Protein AF-A0A7C2B992-F1 (afdb_monomer)

pLDDT: mean 85.26, std 7.7, range [56.97, 96.94]

Structure (mmCIF, N/CA/C/O backbone):
data_AF-A0A7C2B992-F1
#
_entry.id   AF-A0A7C2B992-F1
#
loop_
_atom_site.group_PDB
_atom_site.id
_atom_site.type_symbol
_atom_site.label_atom_id
_atom_site.label_alt_id
_atom_site.label_comp_id
_atom_site.label_asym_id
_atom_site.label_entity_id
_atom_site.label_seq_id
_atom_site.pdbx_PDB_ins_code
_atom_site.Cartn_x
_atom_site.Cartn_y
_atom_site.Cartn_z
_atom_site.occupancy
_atom_site.B_iso_or_equiv
_atom_site.auth_seq_id
_atom_site.auth_comp_id
_atom_site.auth_asym_id
_atom_site.auth_atom_id
_atom_site.pdbx_PDB_model_num
ATOM 1 N N . MET A 1 1 ? 3.954 -8.314 23.350 1.00 62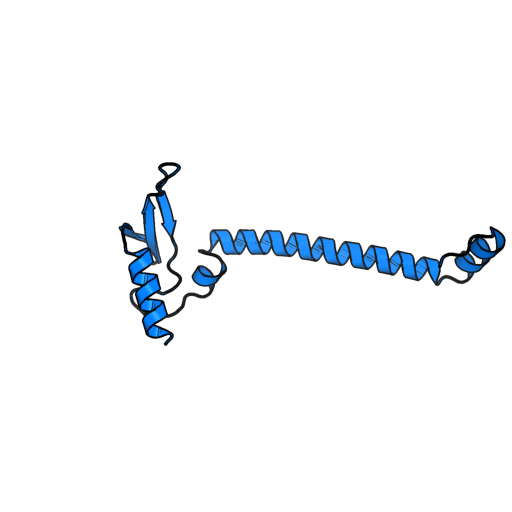.19 1 MET A N 1
ATOM 2 C CA . MET A 1 1 ? 4.360 -6.988 22.820 1.00 62.19 1 MET A CA 1
ATOM 3 C C . MET A 1 1 ? 3.361 -6.463 21.790 1.00 62.19 1 MET A C 1
ATOM 5 O O . MET A 1 1 ? 2.884 -5.351 21.958 1.00 62.19 1 MET A O 1
ATOM 9 N N . PHE A 1 2 ? 2.981 -7.275 20.795 1.00 75.25 2 PHE A N 1
ATOM 10 C CA . PHE A 1 2 ? 2.016 -6.897 19.751 1.00 75.25 2 PHE A CA 1
ATOM 11 C C . PHE A 1 2 ? 0.584 -6.627 20.2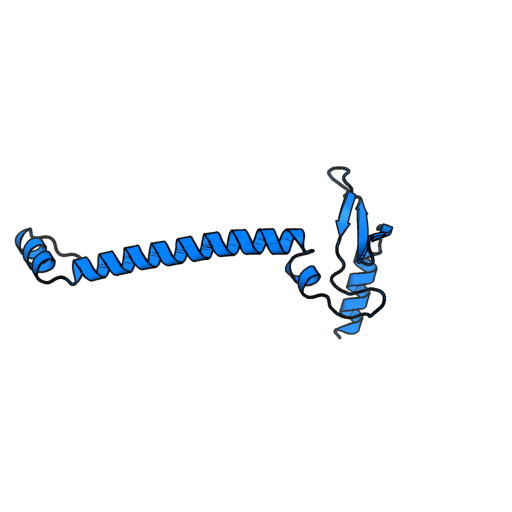44 1.00 75.25 2 PHE A C 1
ATOM 13 O O . PHE A 1 2 ? -0.059 -5.728 19.721 1.00 75.25 2 PHE A O 1
ATOM 20 N N . GLU A 1 3 ? 0.099 -7.318 21.278 1.00 80.44 3 GLU A N 1
ATOM 21 C CA . GLU A 1 3 ? -1.249 -7.057 21.821 1.00 80.44 3 GLU A CA 1
ATOM 22 C C . GLU A 1 3 ? -1.380 -5.651 22.430 1.00 80.44 3 GLU A C 1
ATOM 24 O O . GLU A 1 3 ? -2.292 -4.910 22.080 1.00 80.44 3 GLU A O 1
ATOM 29 N N . LYS A 1 4 ? -0.378 -5.200 23.201 1.00 85.12 4 LYS A N 1
ATOM 30 C CA . LYS A 1 4 ? -0.326 -3.819 23.721 1.00 85.12 4 LYS A CA 1
ATOM 31 C C . LYS A 1 4 ? -0.269 -2.767 22.606 1.00 85.12 4 LYS A C 1
ATOM 33 O O . LYS A 1 4 ? -0.680 -1.630 22.811 1.00 85.12 4 LYS A O 1
ATOM 38 N N . LEU A 1 5 ? 0.284 -3.117 21.440 1.00 84.38 5 LEU A N 1
ATOM 39 C CA . LEU A 1 5 ? 0.321 -2.230 20.276 1.00 84.38 5 LEU A CA 1
ATOM 40 C C . LEU A 1 5 ? -1.064 -2.107 19.633 1.00 84.38 5 LEU A C 1
ATOM 42 O O . LEU A 1 5 ? -1.483 -0.992 19.328 1.00 84.38 5 LEU A O 1
ATOM 46 N N . LYS A 1 6 ? -1.775 -3.230 19.465 1.00 83.62 6 LYS A N 1
ATOM 47 C CA . LYS A 1 6 ? -3.154 -3.246 18.953 1.00 83.62 6 LYS A CA 1
ATOM 48 C C . LYS A 1 6 ? -4.079 -2.410 19.831 1.00 83.62 6 LYS A C 1
ATOM 50 O O . LYS A 1 6 ? -4.812 -1.579 19.309 1.00 83.62 6 LYS A O 1
ATOM 55 N N . GLU A 1 7 ? -3.995 -2.589 21.148 1.00 85.06 7 GLU A N 1
ATOM 56 C CA . GLU A 1 7 ? -4.801 -1.843 22.122 1.00 85.06 7 GLU A CA 1
ATOM 57 C C . GLU A 1 7 ? -4.525 -0.341 22.042 1.00 85.06 7 GLU A C 1
ATOM 59 O O . GLU A 1 7 ? -5.448 0.437 21.822 1.00 85.06 7 GLU A O 1
ATOM 64 N N . LYS A 1 8 ? -3.252 0.076 22.080 1.00 86.75 8 LYS A N 1
ATOM 65 C CA . LYS A 1 8 ? -2.883 1.495 21.932 1.00 86.75 8 LYS A CA 1
ATOM 66 C C . LYS A 1 8 ? -3.335 2.104 20.602 1.00 86.75 8 LYS A C 1
ATOM 68 O O . LYS A 1 8 ? -3.656 3.292 20.547 1.00 86.75 8 LYS A O 1
ATOM 73 N N . LEU A 1 9 ? -3.312 1.329 19.517 1.00 85.06 9 LEU A N 1
ATOM 74 C CA . LEU A 1 9 ? -3.781 1.780 18.205 1.00 85.06 9 LEU A CA 1
ATOM 75 C C . LEU A 1 9 ? -5.298 1.967 18.188 1.00 85.06 9 LEU A C 1
ATOM 77 O O . LEU A 1 9 ? -5.760 3.015 17.735 1.00 85.06 9 LEU A O 1
ATOM 81 N N . LEU A 1 10 ? -6.049 0.995 18.709 1.00 85.56 10 LEU A N 1
ATOM 82 C CA . LEU A 1 10 ? -7.502 1.084 18.839 1.00 85.56 10 LEU A CA 1
ATOM 83 C C . LEU A 1 10 ? -7.896 2.269 19.723 1.00 85.56 10 LEU A C 1
ATOM 85 O O . LEU A 1 10 ? -8.627 3.137 19.254 1.00 85.56 10 LEU A O 1
ATOM 89 N N . GLU A 1 11 ? -7.315 2.398 20.918 1.00 87.44 11 GLU A N 1
ATOM 90 C CA . GLU A 1 11 ? -7.568 3.524 21.830 1.00 87.44 11 GLU A CA 1
ATOM 91 C C . GLU A 1 11 ? -7.327 4.880 21.154 1.00 87.44 11 GLU A C 1
ATOM 93 O O . GLU A 1 11 ? -8.099 5.828 21.314 1.00 87.44 11 GLU A O 1
ATOM 98 N N . ARG A 1 12 ? -6.258 4.999 20.358 1.00 85.75 12 ARG A N 1
ATOM 99 C CA . ARG A 1 12 ? -5.933 6.241 19.645 1.00 85.75 12 ARG A CA 1
ATOM 100 C C . ARG A 1 12 ? -6.940 6.570 18.543 1.00 85.75 12 ARG A C 1
ATOM 102 O O . ARG A 1 12 ? -7.199 7.756 18.293 1.00 85.75 12 ARG A O 1
ATOM 109 N N . ILE A 1 13 ? -7.444 5.554 17.848 1.00 85.75 13 ILE A N 1
ATOM 110 C CA . ILE A 1 13 ? -8.459 5.721 16.805 1.00 85.75 13 ILE A CA 1
ATOM 111 C C . ILE A 1 13 ? -9.774 6.121 17.465 1.00 85.75 13 ILE A C 1
ATOM 113 O O . ILE A 1 13 ? -10.287 7.190 17.130 1.00 85.75 13 ILE A O 1
ATOM 117 N N . GLU A 1 14 ? -10.209 5.349 18.463 1.00 85.12 14 GLU A N 1
ATOM 118 C CA . GLU A 1 14 ? -11.447 5.537 19.223 1.00 85.12 14 GLU A CA 1
ATOM 119 C C . GLU A 1 14 ? -11.516 6.912 19.885 1.00 85.12 14 GLU A C 1
ATOM 121 O O . GLU A 1 14 ? -12.554 7.578 19.824 1.00 85.12 14 GLU A O 1
ATOM 126 N N . LYS A 1 15 ? -10.392 7.407 20.415 1.00 84.81 15 LYS A N 1
ATOM 127 C CA . LYS A 1 15 ? -10.308 8.739 21.017 1.00 84.81 15 LYS A CA 1
ATOM 128 C C . LYS A 1 15 ? -10.760 9.830 20.040 1.00 84.81 15 LYS A C 1
ATOM 130 O O . LYS A 1 15 ? -10.077 10.127 19.053 1.00 84.81 15 LYS A O 1
ATOM 135 N N . ASN A 1 16 ? -11.864 10.495 20.389 1.00 80.81 16 ASN A N 1
ATOM 136 C CA . ASN A 1 16 ? -12.511 11.566 19.620 1.00 80.81 16 ASN A CA 1
ATOM 137 C C . ASN A 1 16 ? -13.011 11.126 18.231 1.00 80.81 16 ASN A C 1
ATOM 139 O O . ASN A 1 16 ? -12.980 11.919 17.286 1.00 80.81 16 ASN A O 1
ATOM 143 N N . SER A 1 17 ? -13.432 9.869 18.094 1.00 85.94 17 SER A N 1
ATOM 144 C CA . SER A 1 17 ? -14.068 9.355 16.880 1.00 85.94 17 SER A CA 1
ATOM 145 C C . SER A 1 17 ? -15.463 8.808 17.172 1.00 85.94 17 SER A C 1
ATOM 147 O O . SER A 1 17 ? -15.780 8.458 18.308 1.00 85.94 17 SER A O 1
ATOM 149 N N . ILE A 1 18 ? -16.292 8.740 16.136 1.00 86.94 18 ILE A N 1
ATOM 150 C CA . ILE A 1 18 ? -17.611 8.112 16.180 1.00 86.94 18 ILE A CA 1
ATOM 151 C C . ILE A 1 18 ? -17.498 6.776 15.450 1.00 86.94 18 ILE A C 1
ATOM 153 O O . ILE A 1 18 ? -17.136 6.749 14.273 1.00 86.94 18 ILE A O 1
ATOM 157 N N . LYS A 1 19 ? -17.796 5.675 16.145 1.00 88.19 19 LYS A N 1
ATOM 158 C CA . LYS A 1 19 ? -17.885 4.339 15.546 1.00 88.19 19 LYS A CA 1
ATOM 159 C C . LYS A 1 19 ? -19.199 4.235 14.774 1.00 88.19 19 LYS A C 1
ATOM 161 O O . LYS A 1 19 ? -20.263 4.446 15.353 1.00 88.19 19 LYS A O 1
ATOM 166 N N . VAL A 1 20 ? -19.127 3.900 13.493 1.00 87.75 20 VAL A N 1
ATOM 167 C CA . VAL A 1 20 ? -20.291 3.696 12.623 1.00 87.75 20 VAL A CA 1
ATOM 168 C C . VAL A 1 20 ? -20.164 2.324 11.969 1.00 87.75 20 VAL A C 1
ATOM 170 O O . VAL A 1 20 ? -19.074 1.928 11.565 1.00 87.75 20 VAL A O 1
ATOM 173 N N . ASN A 1 21 ? -21.269 1.587 11.896 1.00 85.88 21 ASN A N 1
ATOM 174 C CA . ASN A 1 21 ? -21.354 0.352 11.124 1.00 85.88 21 ASN A CA 1
ATOM 175 C C . ASN A 1 21 ? -22.093 0.665 9.820 1.00 85.88 21 ASN A C 1
ATOM 177 O O . ASN A 1 21 ? -23.236 1.124 9.868 1.00 85.88 21 ASN A O 1
ATOM 181 N N . VAL A 1 22 ? -21.426 0.474 8.686 1.00 81.38 22 VAL A N 1
ATOM 182 C CA . VAL A 1 22 ? -21.995 0.675 7.349 1.00 81.38 22 VAL A CA 1
ATOM 183 C C . VAL A 1 22 ? -21.806 -0.621 6.581 1.00 81.38 22 VAL A C 1
ATOM 185 O O . VAL A 1 22 ? -20.676 -1.066 6.414 1.00 81.38 22 VAL A O 1
ATOM 188 N N . ASP A 1 23 ? -22.903 -1.247 6.157 1.00 80.06 23 ASP A N 1
ATOM 189 C CA . ASP A 1 23 ? -22.897 -2.486 5.364 1.00 80.06 23 ASP A CA 1
ATOM 190 C C . ASP A 1 23 ? -22.053 -3.631 5.966 1.00 80.06 23 ASP A C 1
ATOM 192 O O . ASP A 1 23 ? -21.454 -4.435 5.254 1.00 80.06 23 ASP A O 1
ATOM 196 N N . GLY A 1 24 ? -21.995 -3.714 7.301 1.00 80.50 24 GLY A N 1
ATOM 197 C CA . GLY A 1 24 ? -21.205 -4.715 8.024 1.00 80.50 24 GLY A CA 1
ATOM 198 C C . GLY A 1 24 ? -19.731 -4.341 8.218 1.00 80.50 24 GLY A C 1
ATOM 199 O O . GLY A 1 24 ? -18.997 -5.087 8.869 1.00 80.50 24 GLY A O 1
ATOM 200 N N . GLU A 1 25 ? -19.286 -3.189 7.712 1.00 78.81 25 GLU A N 1
ATOM 201 C CA . GLU A 1 25 ? -17.953 -2.643 7.953 1.00 78.81 25 GLU A CA 1
ATOM 202 C C . GLU A 1 25 ? -17.965 -1.628 9.100 1.00 78.81 25 GLU A C 1
ATOM 204 O O . GLU A 1 25 ? -18.750 -0.678 9.140 1.00 78.81 25 GLU A O 1
ATOM 209 N N . ILE A 1 26 ? -17.043 -1.813 10.047 1.00 85.00 26 ILE A N 1
ATOM 210 C CA . ILE A 1 26 ? -16.848 -0.882 11.157 1.00 85.00 26 ILE A CA 1
ATOM 211 C C . ILE A 1 26 ? -15.883 0.210 10.712 1.00 85.00 26 ILE A C 1
ATOM 213 O O . ILE A 1 26 ? -14.682 -0.028 10.560 1.00 85.00 26 ILE A O 1
ATOM 217 N N . ILE A 1 27 ? -16.408 1.421 10.564 1.00 86.88 27 ILE A N 1
ATOM 218 C CA . ILE A 1 27 ? -15.646 2.616 10.211 1.00 86.88 27 ILE A CA 1
ATOM 219 C C . ILE A 1 27 ? -15.658 3.616 11.367 1.00 86.88 27 ILE A C 1
ATOM 221 O O . ILE A 1 27 ? -16.608 3.698 12.148 1.00 86.88 27 ILE A O 1
ATOM 225 N N . TYR A 1 28 ? -14.592 4.404 11.476 1.00 89.06 28 TYR A N 1
ATOM 226 C CA . TYR A 1 28 ? -14.476 5.451 12.486 1.00 89.06 28 TYR A CA 1
ATOM 227 C C . TYR A 1 28 ? -14.480 6.821 11.818 1.00 89.06 28 TYR A C 1
ATOM 229 O O . TYR A 1 28 ? -13.627 7.124 10.988 1.00 89.06 28 TYR A O 1
ATOM 237 N N . LEU A 1 29 ? -15.429 7.675 12.193 1.00 87.75 29 LEU A N 1
ATOM 238 C CA . LEU A 1 29 ? -15.494 9.054 11.722 1.00 87.75 29 LEU A CA 1
ATOM 239 C C . LEU A 1 29 ? -14.758 9.960 12.698 1.00 87.75 29 LEU A C 1
ATOM 241 O O . LEU A 1 29 ? -15.139 10.080 13.865 1.00 87.75 29 LEU A O 1
ATOM 245 N N . LYS A 1 30 ? -13.707 10.623 12.219 1.00 88.06 30 LYS A N 1
ATOM 246 C CA . LYS A 1 30 ? -12.902 11.538 13.027 1.00 88.06 30 LYS A CA 1
ATOM 247 C C . LYS A 1 30 ? -12.942 12.936 12.437 1.00 88.06 30 LYS A C 1
ATOM 249 O O . LYS A 1 30 ? -12.615 13.143 11.270 1.00 88.06 30 LYS A O 1
ATOM 254 N N . LYS A 1 31 ? -13.329 13.912 13.255 1.00 83.50 31 LYS A N 1
ATOM 255 C CA . LYS A 1 31 ? -13.315 15.320 12.856 1.00 83.50 31 LYS A CA 1
ATOM 256 C C . LYS A 1 31 ? -11.865 15.801 12.801 1.00 83.50 31 LYS A C 1
ATOM 258 O O . LYS A 1 31 ? -11.171 15.770 13.820 1.00 83.50 31 LYS A O 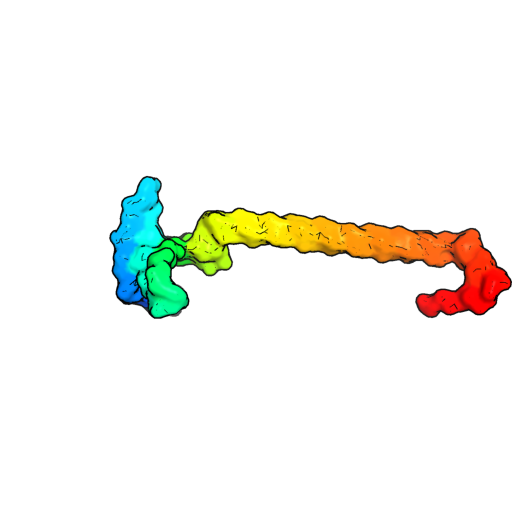1
ATOM 263 N N . SER A 1 32 ? -11.395 16.227 11.628 1.00 78.94 32 SER A N 1
ATOM 264 C CA . SER A 1 32 ? -10.089 16.886 11.545 1.00 78.94 32 SER A CA 1
ATOM 265 C C . SER A 1 32 ? -10.172 18.276 12.156 1.00 78.94 32 SER A C 1
ATOM 267 O O . SER A 1 32 ? -11.185 18.972 12.050 1.00 78.94 32 SER A O 1
ATOM 269 N N . LYS A 1 33 ? -9.077 18.675 12.807 1.00 73.00 33 LYS A N 1
ATOM 270 C CA . LYS A 1 33 ? -8.923 20.011 13.377 1.00 73.00 33 LYS A CA 1
ATOM 271 C C . LYS A 1 33 ? -8.842 21.074 12.269 1.00 73.00 33 LYS A C 1
ATOM 273 O O . LYS A 1 33 ? -9.330 22.174 12.489 1.00 73.00 33 LYS A O 1
ATOM 278 N N . TYR A 1 34 ? -8.286 20.738 11.097 1.00 65.00 34 TYR A N 1
ATOM 279 C CA . TYR A 1 34 ? -8.108 21.641 9.951 1.00 65.00 34 TYR A CA 1
ATOM 280 C C . TYR A 1 34 ? -7.969 20.864 8.624 1.00 65.00 34 TYR A C 1
ATOM 282 O O . TYR A 1 34 ? -7.149 19.945 8.569 1.00 65.00 34 TYR A O 1
ATOM 290 N N . PRO A 1 35 ? -8.693 21.220 7.542 1.00 61.59 35 PRO A N 1
ATOM 291 C CA . PRO A 1 35 ? -9.985 21.922 7.529 1.00 61.59 35 PRO A CA 1
ATOM 292 C C . PRO A 1 35 ? -11.055 21.121 8.294 1.00 61.59 35 PRO A C 1
ATOM 294 O O . PRO A 1 35 ? -10.844 19.946 8.602 1.00 61.59 35 PRO A O 1
ATOM 297 N N . THR A 1 36 ? -12.189 21.750 8.624 1.00 71.00 36 THR A N 1
ATOM 298 C CA . THR A 1 36 ? -13.287 21.182 9.436 1.00 71.00 36 THR A CA 1
AT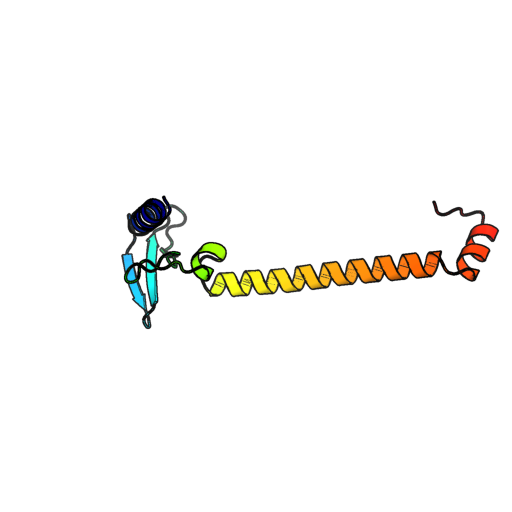OM 299 C C . THR A 1 36 ? -14.081 20.101 8.687 1.00 71.00 36 THR A C 1
ATOM 301 O O . THR A 1 36 ? -15.296 20.185 8.553 1.00 71.00 36 THR A O 1
ATOM 304 N N . ASN A 1 37 ? -13.394 19.069 8.205 1.00 81.69 37 ASN A N 1
ATOM 305 C CA . ASN A 1 37 ? -13.976 17.937 7.502 1.00 81.69 37 ASN A CA 1
ATOM 306 C C . ASN A 1 37 ? -13.948 16.687 8.378 1.00 81.69 37 ASN A C 1
ATOM 308 O O . ASN A 1 37 ? -13.062 16.488 9.219 1.00 81.69 37 ASN A O 1
ATOM 312 N N . TRP A 1 38 ? -14.940 15.835 8.155 1.00 83.25 38 TRP A N 1
ATOM 313 C CA . TRP A 1 38 ? -14.967 14.485 8.688 1.00 83.25 38 TRP A CA 1
ATOM 314 C C . TRP A 1 38 ? -14.088 13.593 7.827 1.00 83.25 38 TRP A C 1
ATOM 316 O O . TRP A 1 38 ? -14.205 13.589 6.603 1.00 83.25 38 TRP A O 1
ATOM 326 N N . HIS A 1 39 ? -13.207 12.843 8.477 1.00 84.88 39 HIS A N 1
ATOM 327 C CA . HIS A 1 39 ? -12.379 11.840 7.826 1.00 84.88 39 HIS A CA 1
ATOM 328 C C . HIS A 1 39 ? -12.871 10.466 8.231 1.00 84.88 39 HIS A C 1
ATOM 330 O O . HIS A 1 39 ? -13.100 10.202 9.414 1.00 84.88 39 HIS A O 1
ATOM 336 N N . VAL A 1 40 ? -13.023 9.606 7.232 1.00 87.06 40 VAL A N 1
ATOM 337 C CA . VAL A 1 40 ? -13.324 8.195 7.436 1.00 87.06 40 VAL A CA 1
ATOM 338 C C . VAL A 1 40 ? -12.010 7.474 7.698 1.00 87.06 40 VAL A C 1
ATOM 340 O O . VAL A 1 40 ? -11.073 7.570 6.908 1.00 87.06 40 VAL A O 1
ATOM 343 N N . ILE A 1 41 ? -11.938 6.768 8.818 1.00 86.00 41 ILE A N 1
ATOM 344 C CA . ILE A 1 41 ? -10.796 5.955 9.215 1.00 86.00 41 ILE A CA 1
ATOM 345 C C . ILE A 1 41 ? -11.237 4.498 9.192 1.00 86.00 41 ILE A C 1
ATOM 347 O O . ILE A 1 41 ? -12.132 4.094 9.938 1.00 86.00 41 ILE A O 1
ATOM 351 N N . TYR A 1 42 ? -10.565 3.713 8.356 1.00 88.25 42 TYR A N 1
ATOM 352 C CA . TYR A 1 42 ? -10.676 2.262 8.357 1.00 88.25 42 TYR A CA 1
ATOM 353 C C . TYR A 1 42 ? -9.679 1.709 9.379 1.00 88.25 42 TYR A C 1
ATOM 355 O O . TYR A 1 42 ? -8.474 1.954 9.250 1.00 88.25 42 TYR A O 1
ATOM 363 N N . PRO A 1 43 ? -10.140 1.029 10.439 1.00 88.62 43 PRO A N 1
ATOM 364 C CA . PRO A 1 43 ? -9.259 0.594 11.507 1.00 88.62 43 PRO A CA 1
ATOM 365 C C . PRO A 1 43 ? -8.336 -0.538 11.010 1.00 88.62 43 PRO A C 1
ATOM 367 O O . PRO A 1 43 ? -8.804 -1.487 10.378 1.00 88.62 43 PRO A O 1
ATOM 370 N N . PRO A 1 44 ? -7.026 -0.487 11.313 1.00 88.00 44 PRO A N 1
ATOM 371 C CA . PRO A 1 44 ? -6.072 -1.537 10.948 1.00 88.00 44 PRO A CA 1
ATOM 372 C C . PRO A 1 44 ? -6.197 -2.789 11.827 1.00 88.00 44 PRO A C 1
ATOM 374 O O . PRO A 1 44 ? -5.578 -3.813 11.554 1.00 88.00 44 PRO A O 1
ATOM 377 N N . VAL A 1 45 ? -6.972 -2.713 12.909 1.00 88.19 45 VAL A N 1
ATOM 378 C CA . VAL A 1 45 ? -7.306 -3.837 13.782 1.00 88.19 45 VAL A CA 1
ATOM 379 C C . VAL A 1 45 ? -8.818 -3.893 13.878 1.00 88.19 45 VAL A C 1
ATOM 381 O O . VAL A 1 45 ? -9.452 -2.889 14.195 1.00 88.19 45 VAL A O 1
ATOM 384 N N . ASN A 1 46 ? -9.401 -5.058 13.620 1.00 85.00 46 ASN A N 1
ATOM 385 C CA . ASN A 1 46 ? -10.836 -5.234 13.768 1.00 85.00 46 ASN A CA 1
ATOM 386 C C . ASN A 1 46 ? -11.204 -5.162 15.268 1.00 85.00 46 ASN A C 1
ATOM 388 O O . ASN A 1 46 ? -10.651 -5.933 16.058 1.00 85.00 46 ASN A O 1
ATOM 392 N N . PRO A 1 47 ? -12.116 -4.265 15.678 1.00 80.94 47 PRO A N 1
ATOM 393 C CA . PRO A 1 47 ? -12.424 -4.051 17.091 1.00 80.94 47 PRO A CA 1
ATOM 394 C C . PRO A 1 47 ? -13.187 -5.214 17.743 1.00 80.94 47 PRO A C 1
ATOM 396 O O . PRO A 1 47 ? -13.138 -5.354 18.960 1.00 80.94 47 PRO A O 1
ATOM 399 N N . GLU A 1 48 ? -13.854 -6.072 16.967 1.00 81.81 48 GLU A N 1
ATOM 400 C CA . GLU A 1 48 ? -14.594 -7.234 17.483 1.00 81.81 48 GLU A CA 1
ATOM 401 C C . GLU A 1 48 ? -13.716 -8.485 17.538 1.00 81.81 48 GLU A C 1
ATOM 403 O O . GLU A 1 48 ? -13.715 -9.218 18.523 1.00 81.81 48 GLU A O 1
ATOM 408 N N . THR A 1 49 ? -12.921 -8.721 16.492 1.00 83.56 49 THR A N 1
ATOM 409 C CA . THR A 1 49 ? -12.111 -9.946 16.382 1.00 83.56 49 THR A CA 1
ATOM 410 C C . THR A 1 49 ? -10.666 -9.774 16.853 1.00 83.56 49 THR A C 1
ATOM 412 O O . THR A 1 49 ? -9.941 -10.764 16.955 1.00 83.56 49 THR A O 1
ATOM 415 N N . LYS A 1 50 ? -10.214 -8.536 17.112 1.00 81.81 50 LYS A N 1
ATOM 416 C CA . LYS A 1 50 ? -8.819 -8.163 17.440 1.00 81.81 50 LYS A CA 1
ATOM 417 C C . LYS A 1 50 ? -7.773 -8.665 16.430 1.00 81.81 50 LYS A C 1
ATOM 419 O O . LYS A 1 50 ? -6.569 -8.730 16.725 1.00 81.81 50 LYS A O 1
ATOM 424 N N . LYS A 1 51 ? -8.217 -9.030 15.226 1.00 86.50 51 LYS A N 1
ATOM 425 C CA .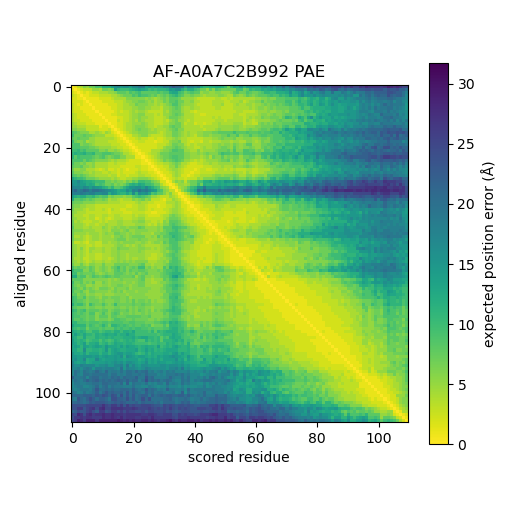 LYS A 1 51 ? -7.358 -9.462 14.122 1.00 86.50 51 LYS A CA 1
ATOM 426 C C . LYS A 1 51 ? -6.843 -8.250 13.357 1.00 86.50 51 LYS A C 1
ATOM 428 O O . LYS A 1 51 ? -7.523 -7.231 13.258 1.00 86.50 51 LYS A O 1
ATOM 433 N N . TRP A 1 52 ? -5.627 -8.374 12.836 1.00 86.44 52 TRP A N 1
ATOM 434 C CA . TRP A 1 52 ? -5.051 -7.371 11.951 1.00 86.44 52 TRP A CA 1
ATOM 435 C C . TRP A 1 52 ? -5.767 -7.377 10.607 1.00 86.44 52 TRP A C 1
ATOM 437 O O . TRP A 1 52 ? -5.968 -8.436 10.013 1.00 86.44 52 TRP A O 1
ATOM 447 N N . ASP A 1 53 ? -6.076 -6.185 10.124 1.00 87.50 53 ASP A N 1
ATOM 448 C CA . ASP A 1 53 ? -6.447 -5.929 8.746 1.00 87.50 53 ASP A CA 1
ATOM 449 C C . ASP A 1 53 ? -5.240 -5.287 8.053 1.00 87.50 53 ASP A C 1
ATOM 451 O O . ASP A 1 53 ? -4.953 -4.097 8.212 1.00 87.50 53 ASP A O 1
ATOM 455 N N . MET A 1 54 ? -4.486 -6.108 7.318 1.00 85.62 54 MET A N 1
ATOM 456 C CA . MET A 1 54 ? -3.275 -5.657 6.628 1.00 85.62 54 MET A CA 1
ATOM 457 C C . MET A 1 54 ? -3.579 -4.653 5.517 1.00 85.62 54 MET A C 1
ATOM 459 O O . MET A 1 54 ? -2.750 -3.787 5.236 1.00 85.62 54 MET A O 1
ATOM 463 N N . LEU A 1 55 ? -4.768 -4.721 4.915 1.00 86.50 55 LEU A N 1
ATOM 464 C CA . LEU A 1 55 ? -5.170 -3.786 3.873 1.00 86.50 55 LEU A CA 1
ATOM 465 C C . LEU A 1 55 ? -5.377 -2.397 4.480 1.00 86.50 55 LEU A C 1
ATOM 467 O O . LEU A 1 55 ? -4.821 -1.415 3.984 1.00 86.50 55 LEU A O 1
ATOM 471 N N . ASN A 1 56 ? -6.100 -2.314 5.595 1.00 87.44 56 ASN A N 1
ATOM 472 C CA . ASN A 1 56 ? -6.294 -1.048 6.300 1.00 87.44 56 ASN A CA 1
ATOM 473 C C . ASN A 1 56 ? -5.000 -0.539 6.949 1.00 87.44 56 ASN A C 1
ATOM 475 O O . ASN A 1 56 ? -4.798 0.671 7.019 1.00 87.44 56 ASN A O 1
ATOM 479 N N . LEU A 1 57 ? -4.101 -1.429 7.379 1.00 88.44 57 LEU A N 1
ATOM 480 C CA . LEU A 1 57 ? -2.804 -1.044 7.939 1.00 88.44 57 LEU A CA 1
ATOM 481 C C . LEU A 1 57 ? -1.884 -0.388 6.906 1.00 88.44 57 LEU A C 1
ATOM 483 O O . LEU A 1 57 ? -1.280 0.640 7.200 1.00 88.44 57 LEU A O 1
ATOM 487 N N . VAL A 1 58 ? -1.762 -0.987 5.721 1.00 86.38 58 VAL A N 1
ATOM 488 C CA . VAL A 1 58 ? -0.813 -0.527 4.696 1.00 86.38 58 VAL A CA 1
ATOM 489 C C . VAL A 1 58 ? -1.409 0.593 3.851 1.00 86.38 58 VAL A C 1
ATOM 491 O O . VAL A 1 58 ? -0.726 1.569 3.550 1.00 86.38 58 VAL A O 1
ATOM 494 N N . PHE A 1 59 ? -2.685 0.479 3.484 1.00 87.38 59 PHE A N 1
ATOM 495 C CA . PHE A 1 59 ? -3.314 1.393 2.531 1.00 87.38 59 PHE A CA 1
ATOM 496 C C . PHE A 1 59 ? -4.298 2.369 3.185 1.00 87.38 59 PHE A C 1
ATOM 498 O O . PHE A 1 59 ? -4.715 3.334 2.550 1.00 87.38 59 PHE A O 1
ATOM 505 N N . GLY A 1 60 ? -4.681 2.174 4.449 1.00 82.94 60 GLY A N 1
ATOM 506 C CA . GLY A 1 60 ? -5.661 3.044 5.112 1.00 82.94 60 GLY A CA 1
ATOM 507 C C . GLY A 1 60 ? -7.079 2.915 4.546 1.00 82.94 60 GLY A C 1
ATOM 508 O O . GLY A 1 60 ? -7.896 3.811 4.751 1.00 82.94 60 GLY A O 1
ATOM 509 N N . GLY A 1 61 ? -7.361 1.834 3.809 1.00 86.25 61 GLY A N 1
ATOM 510 C CA . GLY A 1 61 ? -8.675 1.510 3.253 1.00 86.25 61 GLY A CA 1
ATOM 511 C C . GLY A 1 61 ? -8.646 1.098 1.778 1.00 86.25 61 GLY A C 1
ATOM 512 O O . GLY A 1 61 ? -7.680 1.340 1.048 1.00 86.25 61 GLY A O 1
ATOM 513 N N . LYS A 1 62 ? -9.753 0.504 1.316 1.00 81.81 62 LYS A N 1
ATOM 514 C CA . LYS A 1 62 ? -9.908 -0.045 -0.048 1.00 81.81 62 LYS A CA 1
ATOM 515 C C . LYS A 1 62 ? -9.687 0.992 -1.151 1.00 81.81 62 LYS A C 1
ATOM 517 O O . LYS A 1 62 ? -8.982 0.726 -2.119 1.00 81.81 62 LYS A O 1
ATOM 522 N N . GLY A 1 63 ? -10.239 2.196 -0.991 1.00 84.94 63 GLY 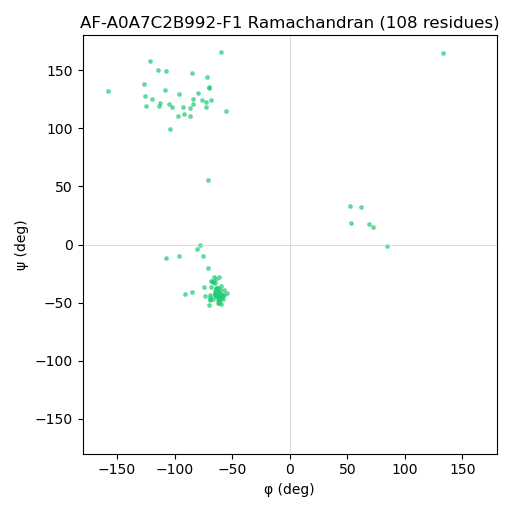A N 1
ATOM 523 C CA . GLY A 1 63 ? -10.108 3.256 -1.998 1.00 84.94 63 GLY A CA 1
ATOM 524 C C . GLY A 1 63 ? -8.659 3.706 -2.211 1.00 84.94 63 GLY A C 1
ATOM 525 O O . GLY A 1 63 ? -8.243 3.955 -3.340 1.00 84.94 63 GLY A O 1
ATOM 526 N N . ASN A 1 64 ? -7.870 3.762 -1.139 1.00 86.50 64 ASN A N 1
ATOM 527 C CA . ASN A 1 64 ? -6.453 4.092 -1.231 1.00 86.50 64 ASN A CA 1
ATOM 528 C C . ASN A 1 64 ? -5.636 2.927 -1.792 1.00 86.50 64 ASN A C 1
ATOM 530 O O . ASN A 1 64 ? -4.748 3.177 -2.597 1.00 86.50 64 ASN A O 1
ATOM 534 N N . ALA A 1 65 ? -5.979 1.676 -1.465 1.00 88.38 65 ALA A N 1
ATOM 535 C CA . ALA A 1 65 ? -5.326 0.505 -2.054 1.00 88.38 65 ALA A CA 1
ATOM 536 C C . ALA A 1 65 ? -5.427 0.511 -3.589 1.00 88.38 65 ALA A C 1
ATOM 538 O O . ALA A 1 65 ? -4.431 0.302 -4.278 1.00 88.38 65 ALA A O 1
ATOM 539 N N . ILE A 1 66 ? -6.605 0.843 -4.130 1.00 89.38 66 ILE A N 1
ATOM 540 C CA . ILE A 1 66 ? -6.821 0.960 -5.581 1.00 89.38 66 ILE A CA 1
ATOM 541 C C . ILE A 1 66 ? -5.977 2.094 -6.176 1.00 89.38 66 ILE A C 1
ATOM 543 O O . ILE A 1 66 ? -5.330 1.910 -7.205 1.00 89.38 66 ILE A O 1
ATOM 547 N N . LYS A 1 67 ? -5.938 3.265 -5.526 1.00 89.75 67 LYS A N 1
ATOM 548 C CA . LYS A 1 67 ? -5.110 4.392 -5.987 1.00 89.75 67 LYS A CA 1
ATOM 549 C C . LYS A 1 67 ? -3.625 4.033 -5.995 1.00 89.75 67 LYS A C 1
ATOM 551 O O . LYS A 1 67 ? -2.940 4.315 -6.974 1.00 89.75 67 LYS A O 1
ATOM 556 N N . THR A 1 68 ? -3.134 3.388 -4.937 1.00 91.69 68 THR A N 1
ATOM 557 C CA . THR A 1 68 ? -1.740 2.941 -4.852 1.00 91.69 68 THR A CA 1
ATOM 558 C C . THR A 1 68 ? -1.427 1.896 -5.918 1.00 91.69 68 THR A C 1
ATOM 560 O O . THR A 1 68 ? -0.362 1.965 -6.523 1.00 91.69 68 THR A O 1
ATOM 563 N N . LEU A 1 69 ? -2.358 0.982 -6.209 1.00 92.94 69 LEU A N 1
ATOM 564 C CA . LEU A 1 69 ? -2.206 0.010 -7.291 1.00 92.94 69 LEU A CA 1
ATOM 565 C C . LEU A 1 69 ? -2.071 0.701 -8.655 1.00 92.94 69 LEU A C 1
ATOM 567 O O . LEU A 1 69 ? -1.150 0.381 -9.399 1.00 92.94 69 LEU A O 1
ATOM 571 N N . LEU A 1 70 ? -2.935 1.674 -8.966 1.00 94.56 70 LEU A N 1
ATOM 572 C CA . LEU A 1 70 ? -2.866 2.428 -10.225 1.00 94.56 70 LEU A CA 1
ATOM 573 C C . LEU A 1 70 ? -1.533 3.165 -10.378 1.00 94.56 70 LEU A C 1
ATOM 575 O O . LEU A 1 70 ? -0.893 3.078 -11.423 1.00 94.56 70 LEU A O 1
ATOM 579 N N . VAL A 1 71 ? -1.089 3.850 -9.322 1.00 94.44 71 VAL A N 1
ATOM 580 C CA . VAL A 1 71 ? 0.220 4.517 -9.314 1.00 94.44 71 VAL A CA 1
ATOM 581 C C . VAL A 1 71 ? 1.346 3.496 -9.499 1.00 94.44 71 VAL A C 1
ATOM 583 O O . VAL A 1 71 ? 2.263 3.735 -10.280 1.00 94.44 71 VAL A O 1
ATOM 586 N N . GLY A 1 72 ? 1.251 2.334 -8.851 1.00 95.25 72 GLY A N 1
ATOM 587 C CA . GLY A 1 72 ? 2.203 1.237 -9.013 1.00 95.25 72 GLY A CA 1
ATOM 588 C C . GLY A 1 72 ? 2.296 0.745 -10.457 1.00 95.25 72 GLY A C 1
ATOM 589 O O . GLY A 1 72 ? 3.399 0.610 -10.979 1.00 95.25 72 GLY A O 1
ATOM 590 N N . VAL A 1 73 ? 1.160 0.551 -11.133 1.00 96.38 73 VAL A N 1
ATOM 591 C CA . VAL A 1 73 ? 1.121 0.140 -12.548 1.00 96.38 73 VAL A CA 1
ATOM 592 C C . VAL A 1 73 ? 1.802 1.172 -13.445 1.00 96.38 73 VAL A C 1
ATOM 594 O O . VAL A 1 73 ? 2.588 0.797 -14.317 1.00 96.38 73 VAL A O 1
ATOM 597 N N . ILE A 1 74 ? 1.549 2.463 -13.218 1.00 96.25 74 ILE A N 1
ATOM 598 C CA . ILE A 1 74 ? 2.183 3.542 -13.989 1.00 96.25 74 ILE A CA 1
ATOM 599 C C . ILE A 1 74 ? 3.703 3.504 -13.800 1.00 96.25 74 ILE A C 1
ATOM 601 O O . ILE A 1 74 ? 4.442 3.530 -14.782 1.00 96.25 74 ILE A O 1
ATOM 605 N N . ILE A 1 75 ? 4.171 3.390 -12.555 1.00 96.88 75 ILE A N 1
ATOM 606 C CA . ILE A 1 75 ? 5.605 3.333 -12.243 1.00 96.88 75 ILE A CA 1
ATOM 607 C C . ILE A 1 75 ? 6.256 2.118 -12.907 1.00 96.88 75 ILE A C 1
ATOM 609 O O . ILE A 1 75 ? 7.293 2.262 -13.547 1.00 96.88 75 ILE A O 1
ATOM 613 N N . VAL A 1 76 ? 5.649 0.934 -12.796 1.00 96.94 76 VAL A N 1
ATOM 614 C CA . VAL A 1 76 ? 6.178 -0.291 -13.417 1.00 96.94 76 VAL A CA 1
ATOM 615 C C . VAL A 1 76 ? 6.265 -0.137 -14.934 1.00 96.94 76 VAL A C 1
ATOM 617 O O . VAL A 1 76 ? 7.299 -0.451 -15.515 1.00 96.94 76 VAL A O 1
ATOM 620 N N . THR A 1 77 ? 5.222 0.401 -15.567 1.00 96.56 77 THR A N 1
ATOM 621 C CA . THR A 1 77 ? 5.198 0.623 -17.021 1.00 96.56 77 THR A CA 1
ATOM 622 C C . THR A 1 77 ? 6.305 1.583 -17.460 1.00 96.56 77 THR A C 1
ATOM 624 O O . THR A 1 77 ? 7.005 1.308 -18.432 1.00 96.56 77 THR A O 1
ATOM 627 N N . LEU A 1 78 ? 6.516 2.680 -16.724 1.00 96.88 78 LEU A N 1
ATOM 628 C CA . LEU A 1 78 ? 7.597 3.626 -17.013 1.00 96.88 78 LEU A CA 1
ATOM 629 C C . LEU A 1 78 ? 8.977 2.981 -16.840 1.00 96.88 78 LEU A C 1
ATOM 631 O O . LEU A 1 78 ? 9.836 3.148 -17.703 1.00 96.88 78 LEU A O 1
ATOM 635 N N . SER A 1 79 ? 9.182 2.215 -15.768 1.00 95.75 79 SER A N 1
ATOM 636 C CA . SER A 1 79 ? 10.443 1.510 -15.518 1.00 95.75 79 SER A CA 1
ATOM 637 C C . SER A 1 79 ? 10.773 0.508 -16.626 1.00 95.75 79 SER A C 1
ATOM 639 O O . SER A 1 79 ? 11.911 0.472 -17.089 1.00 95.75 79 SER A O 1
ATOM 641 N N . LEU A 1 80 ? 9.783 -0.264 -17.087 1.00 96.50 80 LEU A N 1
ATOM 642 C CA . LEU A 1 80 ? 9.955 -1.184 -18.214 1.00 96.50 80 LEU A CA 1
ATOM 643 C C . LEU A 1 80 ? 10.292 -0.428 -19.507 1.00 96.50 80 LEU A C 1
ATOM 645 O O . LEU A 1 80 ? 11.248 -0.791 -20.185 1.00 96.50 80 LEU A O 1
ATOM 649 N N . GLY A 1 81 ? 9.600 0.679 -19.796 1.00 95.50 81 GLY A N 1
ATOM 650 C CA . GLY A 1 81 ? 9.903 1.503 -20.970 1.00 95.50 81 GLY A CA 1
ATOM 651 C C . GLY A 1 81 ? 11.325 2.080 -20.959 1.00 95.50 81 GLY A C 1
ATOM 652 O O . GLY A 1 81 ? 11.999 2.088 -21.988 1.00 95.50 81 GLY A O 1
ATOM 653 N N . VAL A 1 82 ? 11.825 2.514 -19.796 1.00 95.44 82 VAL A N 1
ATOM 654 C CA . VAL A 1 82 ? 13.223 2.961 -19.654 1.00 95.44 82 VAL A CA 1
ATOM 655 C C . VAL A 1 82 ? 14.196 1.806 -19.899 1.00 95.44 82 VAL A C 1
ATOM 657 O O . VAL A 1 82 ? 15.191 1.996 -20.599 1.00 95.44 82 VAL A O 1
ATOM 660 N N . MET A 1 83 ? 13.913 0.612 -19.368 1.00 95.75 83 MET A N 1
ATOM 661 C CA . MET A 1 83 ? 14.741 -0.571 -19.626 1.00 95.75 83 MET A CA 1
ATOM 662 C C . MET A 1 83 ? 14.798 -0.908 -21.118 1.00 95.75 83 MET A C 1
ATOM 664 O O . MET A 1 83 ? 15.885 -1.167 -21.631 1.00 95.75 83 MET A O 1
ATOM 668 N N . ASP A 1 84 ? 13.676 -0.837 -21.832 1.00 95.50 84 ASP A N 1
ATOM 669 C CA . ASP A 1 84 ? 13.631 -1.113 -23.271 1.00 95.50 84 ASP A CA 1
ATOM 670 C C . ASP A 1 84 ? 14.450 -0.103 -24.085 1.00 95.50 84 ASP A C 1
ATOM 672 O O . ASP A 1 84 ? 15.167 -0.493 -25.013 1.00 95.50 84 ASP A O 1
ATOM 676 N N . ILE A 1 85 ? 14.414 1.181 -23.714 1.00 95.12 85 ILE A N 1
ATOM 677 C CA . ILE A 1 85 ? 15.247 2.221 -24.340 1.00 95.12 85 ILE A CA 1
ATOM 678 C C . ILE A 1 85 ? 16.733 1.928 -24.112 1.00 95.12 85 ILE A C 1
ATOM 680 O O . ILE A 1 85 ? 17.515 1.956 -25.062 1.00 95.12 85 ILE A O 1
ATOM 684 N N . VAL A 1 86 ? 17.127 1.613 -22.874 1.00 93.88 86 VAL A N 1
ATOM 685 C CA . VAL A 1 86 ? 18.523 1.292 -22.534 1.00 93.88 86 VAL A CA 1
ATOM 686 C C . VAL A 1 86 ? 18.993 0.043 -23.278 1.00 93.88 86 VAL A C 1
ATOM 688 O O . VAL A 1 86 ? 20.078 0.040 -23.859 1.00 93.88 86 VAL A O 1
ATOM 691 N N . ASN A 1 87 ? 18.168 -1.002 -23.324 1.00 94.94 87 ASN A N 1
ATOM 692 C CA . ASN A 1 87 ? 18.481 -2.232 -24.045 1.00 94.94 87 ASN A CA 1
ATOM 693 C C . ASN A 1 87 ? 18.633 -1.977 -25.548 1.00 94.94 87 ASN A C 1
ATOM 695 O O . ASN A 1 87 ? 19.588 -2.457 -26.156 1.00 94.94 87 ASN A O 1
ATOM 699 N N . SER A 1 88 ? 17.745 -1.174 -26.136 1.00 92.38 88 SER A N 1
ATOM 700 C CA . SER A 1 88 ? 17.811 -0.798 -27.554 1.00 92.38 88 SER A CA 1
ATOM 701 C C . SER A 1 88 ? 19.057 0.035 -27.869 1.00 92.38 88 SER A C 1
ATOM 703 O O . SER A 1 88 ? 19.717 -0.186 -28.887 1.00 92.38 88 SER A O 1
ATOM 705 N N . TYR A 1 89 ? 19.422 0.962 -26.979 1.00 89.19 89 TYR A N 1
ATOM 706 C CA . TYR A 1 89 ? 20.646 1.752 -27.095 1.00 89.19 89 TYR A CA 1
ATOM 707 C C . TYR A 1 89 ? 21.892 0.859 -27.044 1.00 89.19 89 TYR A C 1
ATOM 709 O O . TYR A 1 89 ? 22.718 0.900 -27.956 1.00 89.19 89 TYR A O 1
ATOM 717 N N . ASN A 1 90 ? 21.986 -0.024 -26.048 1.00 89.81 90 ASN A N 1
ATOM 718 C CA . ASN A 1 90 ? 23.102 -0.961 -25.908 1.00 89.81 90 ASN A CA 1
ATOM 719 C C . ASN A 1 90 ? 23.193 -1.938 -27.093 1.00 89.81 90 ASN A C 1
ATOM 721 O O . ASN A 1 90 ? 24.290 -2.246 -27.563 1.00 89.81 90 ASN A O 1
ATOM 725 N N . ALA A 1 91 ? 22.056 -2.396 -27.623 1.00 89.00 91 ALA A N 1
ATOM 726 C CA . ALA A 1 91 ? 22.006 -3.224 -28.829 1.00 89.00 91 ALA A CA 1
ATOM 727 C C . ALA A 1 91 ? 22.512 -2.469 -30.072 1.00 89.00 91 ALA A C 1
ATOM 729 O O . ALA A 1 91 ? 23.207 -3.037 -30.912 1.00 89.00 91 ALA A O 1
ATOM 730 N N . THR A 1 92 ? 22.212 -1.173 -30.176 1.00 86.50 92 THR A N 1
ATOM 731 C CA . THR A 1 92 ? 22.699 -0.323 -31.273 1.00 86.50 92 THR A CA 1
ATOM 732 C C . THR A 1 92 ? 24.203 -0.082 -31.162 1.00 86.50 92 THR A C 1
ATOM 734 O O . THR A 1 92 ? 24.915 -0.201 -32.157 1.00 86.50 92 THR A O 1
ATOM 737 N N . LEU A 1 93 ? 24.707 0.192 -29.956 1.00 83.50 93 LEU A N 1
ATOM 738 C CA . LEU A 1 93 ? 26.141 0.376 -29.714 1.00 83.50 93 LEU A CA 1
ATOM 739 C C . LEU A 1 93 ? 26.960 -0.893 -29.912 1.00 83.50 93 LEU A C 1
ATOM 741 O O . LEU A 1 93 ? 28.114 -0.809 -30.314 1.00 83.50 93 LEU A O 1
ATOM 745 N N . SER A 1 94 ? 26.393 -2.060 -29.623 1.00 84.19 94 SER A N 1
ATOM 746 C CA . SER A 1 94 ? 27.058 -3.347 -29.851 1.00 84.19 94 SER A CA 1
ATOM 747 C C . SER A 1 94 ? 26.971 -3.821 -31.305 1.00 84.19 94 SER A C 1
ATOM 749 O O . SER A 1 94 ? 27.578 -4.834 -31.652 1.00 84.19 94 SER A O 1
ATOM 751 N N . ASN A 1 95 ? 26.264 -3.095 -32.181 1.00 86.50 95 ASN A N 1
ATOM 752 C CA . ASN A 1 95 ? 26.191 -3.440 -33.592 1.00 86.50 95 ASN A CA 1
ATOM 753 C C . ASN A 1 95 ? 27.531 -3.130 -34.296 1.00 86.50 95 ASN A C 1
ATOM 755 O O . ASN A 1 95 ? 27.957 -1.971 -34.324 1.00 86.50 95 ASN A O 1
ATOM 759 N N . PRO A 1 96 ? 28.178 -4.125 -34.930 1.00 83.75 96 PRO A N 1
ATOM 760 C CA . PRO A 1 96 ? 29.505 -3.957 -35.522 1.00 83.75 96 PRO A CA 1
ATOM 761 C C . PRO A 1 96 ? 29.534 -2.952 -36.683 1.00 83.75 96 PRO A C 1
ATOM 763 O O . PRO A 1 96 ? 30.545 -2.281 -36.879 1.00 83.75 96 PRO A O 1
ATOM 766 N N . ILE A 1 97 ? 28.434 -2.800 -37.431 1.00 85.75 97 ILE A N 1
ATOM 767 C CA . ILE A 1 97 ? 28.333 -1.815 -38.521 1.00 85.75 97 ILE A CA 1
ATOM 768 C C . ILE A 1 97 ? 28.312 -0.401 -37.936 1.00 85.75 97 ILE A C 1
ATOM 770 O O . ILE A 1 97 ? 29.039 0.475 -38.399 1.00 85.75 97 ILE A O 1
ATOM 774 N N . VAL A 1 98 ? 27.517 -0.190 -36.884 1.00 83.31 98 VAL A N 1
ATOM 775 C CA . VAL A 1 98 ? 27.409 1.110 -36.209 1.00 83.31 98 VAL A CA 1
ATOM 776 C C . VAL A 1 98 ? 28.741 1.491 -35.565 1.00 83.31 98 VAL A C 1
ATOM 778 O O . VAL A 1 98 ? 29.196 2.617 -35.752 1.00 83.31 98 VAL A O 1
ATOM 781 N N . GLN A 1 99 ? 29.418 0.556 -34.892 1.00 80.38 99 GLN A N 1
ATOM 782 C CA . GLN A 1 99 ? 30.758 0.797 -34.349 1.00 80.38 99 GLN A CA 1
ATOM 783 C C . GLN A 1 99 ? 31.776 1.143 -35.438 1.00 80.38 99 GLN A C 1
ATOM 785 O O . GLN A 1 99 ? 32.558 2.076 -35.267 1.00 80.38 99 GLN A O 1
ATOM 790 N N . ALA A 1 100 ? 31.761 0.440 -36.575 1.00 81.00 100 ALA A N 1
ATOM 791 C CA . ALA A 1 100 ? 32.648 0.749 -37.693 1.00 81.00 100 ALA A CA 1
ATOM 792 C C . ALA A 1 100 ? 32.401 2.163 -38.247 1.00 81.00 100 ALA A C 1
ATOM 794 O O . ALA A 1 100 ? 33.359 2.901 -38.478 1.00 81.00 100 ALA A O 1
ATOM 795 N N . CYS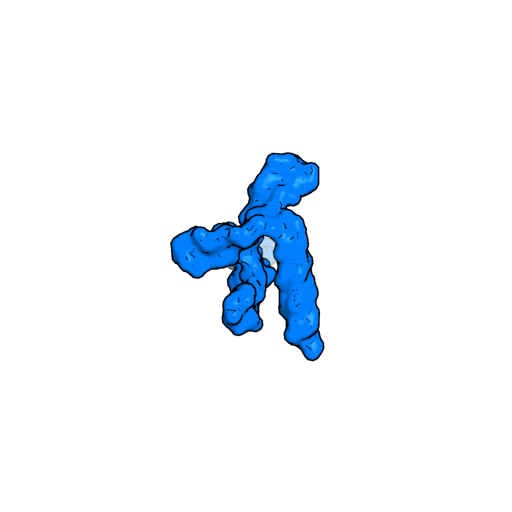 A 1 101 ? 31.138 2.573 -38.394 1.00 83.06 101 CYS A N 1
ATOM 796 C CA . CYS A 1 101 ? 30.786 3.927 -38.824 1.00 83.06 101 CYS A CA 1
ATOM 797 C C . CYS A 1 101 ? 31.199 5.003 -37.806 1.00 83.06 101 CYS A C 1
ATOM 799 O O . CYS A 1 101 ? 31.736 6.038 -38.198 1.00 83.06 101 CYS A O 1
ATOM 801 N N . LEU A 1 102 ? 30.994 4.765 -36.508 1.00 81.38 102 LEU A N 1
ATOM 802 C CA . LEU A 1 102 ? 31.397 5.695 -35.444 1.00 81.38 102 LEU A CA 1
ATOM 803 C C . LEU A 1 102 ? 32.921 5.856 -35.372 1.00 81.38 102 LEU A C 1
ATOM 805 O O . LEU A 1 102 ? 33.420 6.981 -35.298 1.00 81.38 102 LEU A O 1
ATOM 809 N N . ASN A 1 103 ? 33.657 4.749 -35.500 1.00 7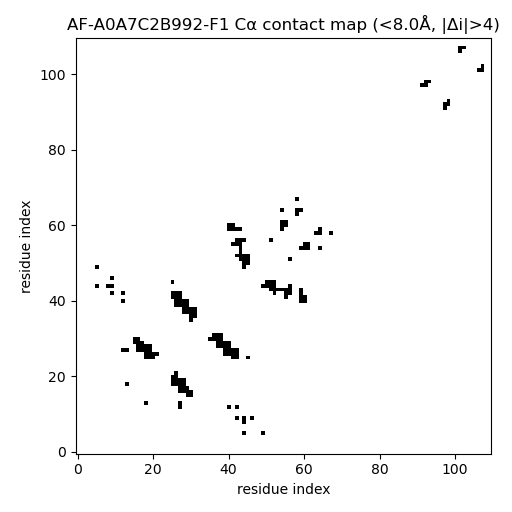8.75 103 ASN A N 1
ATOM 810 C CA . ASN A 1 103 ? 35.117 4.749 -35.548 1.00 78.75 103 ASN A CA 1
ATOM 811 C C . ASN A 1 103 ? 35.653 5.490 -36.784 1.00 78.75 103 ASN A C 1
ATOM 813 O O . ASN A 1 103 ? 36.628 6.230 -36.674 1.00 78.75 103 ASN A O 1
ATOM 817 N N . GLN A 1 104 ? 35.007 5.348 -37.948 1.00 81.94 104 GLN A N 1
ATOM 818 C CA . GLN A 1 104 ? 35.351 6.112 -39.157 1.00 81.94 104 GLN A CA 1
ATOM 819 C C . GLN A 1 104 ? 35.068 7.614 -39.010 1.00 81.94 104 GLN A C 1
ATOM 821 O O . GLN A 1 104 ? 35.802 8.430 -39.562 1.00 81.94 104 GLN A O 1
ATOM 826 N N . GLY A 1 105 ? 34.036 7.983 -38.24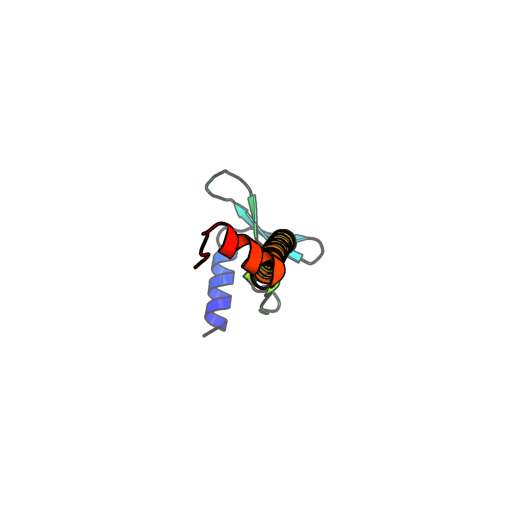6 1.00 80.75 105 GLY A N 1
ATOM 827 C CA . GLY A 1 105 ? 33.719 9.371 -37.903 1.00 80.75 105 GLY A CA 1
ATOM 828 C C . GLY A 1 105 ? 34.593 9.975 -36.796 1.00 80.75 105 GLY A C 1
ATOM 829 O O . GLY A 1 105 ? 34.393 11.136 -36.445 1.00 80.75 105 GLY A O 1
ATOM 830 N N . GLY A 1 106 ? 35.539 9.215 -36.230 1.00 79.31 106 GLY A N 1
ATOM 831 C CA . GLY A 1 106 ? 36.412 9.664 -35.140 1.00 79.31 106 GLY A CA 1
ATOM 832 C C . GLY A 1 106 ? 35.715 9.807 -33.781 1.00 79.31 106 GLY A C 1
ATOM 833 O O . GLY A 1 106 ? 36.266 10.438 -32.881 1.00 79.31 106 GLY A O 1
ATOM 834 N N . ILE A 1 107 ? 34.515 9.242 -33.615 1.00 74.88 107 ILE A N 1
ATOM 835 C CA . ILE A 1 107 ? 33.742 9.319 -32.371 1.00 74.88 107 ILE A CA 1
ATOM 836 C C . ILE A 1 107 ? 33.993 8.043 -31.564 1.00 74.88 107 ILE A C 1
ATOM 838 O O . ILE A 1 107 ? 33.525 6.968 -31.932 1.00 74.88 107 ILE A O 1
ATOM 842 N N . GLN A 1 108 ? 34.701 8.166 -30.440 1.00 66.44 108 GLN A N 1
ATOM 843 C CA . GLN A 1 108 ? 34.794 7.106 -29.434 1.00 66.44 108 GLN A CA 1
ATOM 844 C C . GLN A 1 108 ? 33.684 7.309 -28.401 1.00 66.44 108 GLN A C 1
ATOM 846 O O . GLN A 1 108 ? 33.687 8.294 -27.665 1.00 66.44 108 GLN A O 1
ATOM 851 N N . LEU A 1 109 ? 32.719 6.391 -28.366 1.00 63.28 109 LEU A N 1
ATOM 852 C CA . LEU A 1 109 ? 31.757 6.313 -27.271 1.00 63.28 109 LEU A CA 1
ATOM 853 C C . LEU A 1 109 ? 32.413 5.511 -26.141 1.00 63.28 109 LEU A C 1
ATOM 855 O O . LEU A 1 109 ? 32.879 4.397 -26.381 1.00 63.28 109 LEU A O 1
ATOM 859 N N . GLY A 1 110 ? 32.533 6.141 -24.969 1.00 56.97 110 GLY A N 1
ATOM 860 C CA . GLY A 1 110 ? 33.135 5.559 -23.764 1.00 56.97 110 GLY A CA 1
ATOM 861 C C . GLY A 1 110 ? 32.283 4.487 -23.104 1.00 56.97 110 GLY A C 1
ATOM 862 O O . GLY A 1 110 ? 31.058 4.456 -23.361 1.00 56.97 110 GLY A O 1
#

Nearest PDB structures (foldseek):
  5cxm-assembly2_D  TM=5.884E-01  e=8.468E-01  Synechocystis sp. PCC 6803 substr. Kazusa
  5vgc-assembly1_A  TM=4.573E-01  e=1.259E+00  Enterobacteria phage YYZ-2008
  5vgc-assembly1_B  TM=4.500E-01  e=1.536E+00  Enterobacteria phage YYZ-2008
  6o5b-assembly1_I  TM=6.375E-01  e=6.157E+00  Homo sapiens
  8uqi-assembly1_B  TM=4.130E-01  e=7.508E+00  Stigmatella aurantiaca

Foldseek 3Di:
DVLVVLVVQVCVQPVQWDWDQDPNATWTWHQDPPPRDTDIFRRQADPPPRDGDVCCVPQRDDVSVVVVVVVVVVVVVVVVVVVVVVVVVVVQCPDPVNVVVCVVVVHDDD

Secondary structure (DSSP, 8-state):
-HHHHHHHHHHHHHTTEEEEEETTEEEEEEE-SSSS-EEEE--SB-TTT--B-HHHHHHSSHHHHHHHHHHHHHHHHHHHHHHHHHHHHHHHHT-HHHHHHHHHTT----

Solvent-accessible surface area (backbone atoms only — not comparable to full-atom values): 6347 Å² total; per-residue (Å²): 116,67,65,65,50,53,50,55,49,48,53,59,57,53,58,80,36,46,83,42,77,56,100,87,41,72,35,31,43,31,70,42,91,74,68,89,43,77,40,81,39,42,56,37,48,40,89,87,75,72,41,79,33,66,59,23,58,76,38,53,26,71,74,45,41,53,51,53,49,54,52,48,51,53,52,52,53,51,52,50,54,52,50,53,52,52,52,53,49,53,53,49,64,69,31,68,69,52,44,52,53,32,56,74,69,71,50,81,84,130

Mean predicted aligned error: 9.57 Å

Radius of gyration: 26.5 Å; Cα contacts (8 Å, |Δi|>4): 99; chains: 1; bounding box: 59×32×63 Å

Sequence (110 aa):
MFEKLKEKLLERIEKNSIKVNVDGEIIYLKKSKYPTNWHVIYPPVNPETKKWDMLNLVFGGKGNAIKTLLVGVIIVTLSLGVMDIVNSYNATLSNPIVQACLNQGGIQLG